Protein AF-A0A6J4SEE8-F1 (afdb_monomer)

Mean predicted aligned error: 10.76 Å

Sequence (128 aa):
MRWLEELRAEGHVREAAIARLHALLLRAAHFEVGRRRAAHPHLRGDEFEDIAQQSADDALLAVLAKLDDFRGDSQFTTWTYKFALLEAAVSLRRRAWQGREIPVDAEAWTRLEKATGGSPAGRSSELS

InterPro domains:
  IPR013325 RNA polymerase sigma factor, region 2 [SSF88946] (38-108)

Solvent-accessible surface area (backbone atoms only — not comparable to full-atom values): 7388 Å² total; per-residue (Å²): 109,72,69,62,54,32,60,70,43,69,68,70,54,17,53,56,36,50,54,54,50,37,58,53,23,32,54,38,3,44,51,46,45,62,74,47,42,86,83,42,81,89,62,54,77,65,58,52,50,54,45,14,52,53,14,11,53,54,22,45,53,53,47,66,76,41,55,87,72,62,82,66,93,56,59,67,69,66,63,52,42,57,39,6,39,48,36,25,54,50,52,55,52,54,51,60,50,65,82,56,69,71,84,77,50,76,64,57,56,53,50,52,51,63,69,67,64,74,68,86,75,78,87,80,77,85,84,135

Foldseek 3Di:
DQLLCQCPDDDPSNVVSLVVQLVLLLVLLLVLLVVCVVVCVVDDPVNSNVLSNVQSVQLSVVCSVCVVVPPPPDPSSVVSSVSSNVSSVVSSVVVVVVVVPDPCDPVNVVVVCVVVPPDPDDDPDDDD

Radius of gyration: 25.22 Å; Cα contacts (8 Å, |Δi|>4): 81; chains: 1; bounding box: 35×76×61 Å

Secondary structure (DSSP, 8-state):
-HHHHHHHS-THHHHHHHHHHHHHHHHHHHHHHHHHGGG-TTS-HHHHHHHHHHHHHHHHHHHHHTGGG--SSS-HHHHHHHHHHHHHHHHHHHHHHHTT-----HHHHHHHHHHH------------

Structure (mmCIF, N/CA/C/O backbone):
data_AF-A0A6J4SEE8-F1
#
_entry.id   AF-A0A6J4SEE8-F1
#
loop_
_atom_site.group_PDB
_atom_site.id
_atom_site.type_symbol
_atom_site.label_atom_id
_atom_site.label_alt_id
_atom_site.label_comp_id
_atom_site.label_asym_id
_atom_site.label_entity_id
_atom_site.label_seq_id
_atom_site.pdbx_PDB_ins_code
_atom_site.Cartn_x
_atom_site.Cartn_y
_atom_site.Cartn_z
_atom_site.occupancy
_atom_site.B_iso_or_equiv
_atom_site.auth_seq_id
_atom_site.auth_comp_id
_atom_site.auth_asym_id
_atom_site.auth_atom_id
_atom_site.pdbx_PDB_model_num
ATOM 1 N N . MET A 1 1 ? -3.563 -1.166 20.095 1.00 77.38 1 MET A N 1
ATOM 2 C CA . MET A 1 1 ? -2.641 -0.627 19.061 1.00 77.38 1 MET A CA 1
ATOM 3 C C . MET A 1 1 ? -3.464 0.251 18.128 1.00 77.38 1 MET A C 1
ATOM 5 O O . MET A 1 1 ? -4.304 -0.279 17.410 1.00 77.38 1 MET A O 1
ATOM 9 N N . ARG A 1 2 ? -3.204 1.566 18.106 1.00 93.50 2 ARG A N 1
ATOM 10 C CA . ARG A 1 2 ? -4.036 2.589 17.439 1.00 93.50 2 ARG A CA 1
ATOM 11 C C . ARG A 1 2 ? -4.403 2.285 15.976 1.00 93.50 2 ARG A C 1
ATOM 13 O O . ARG A 1 2 ? -5.549 2.457 15.598 1.00 93.50 2 ARG A O 1
ATOM 20 N N . TRP A 1 3 ? -3.472 1.777 15.165 1.00 97.19 3 TRP A N 1
ATOM 21 C CA . TRP A 1 3 ? -3.750 1.433 13.761 1.00 97.19 3 TRP A CA 1
ATOM 22 C C . TRP A 1 3 ? -4.823 0.353 13.592 1.00 97.19 3 TRP A C 1
ATOM 24 O O . TRP A 1 3 ? -5.711 0.505 12.764 1.00 97.19 3 TRP A O 1
ATOM 34 N N . LEU A 1 4 ? -4.750 -0.729 14.372 1.00 96.50 4 LEU A N 1
ATOM 35 C CA . LEU A 1 4 ? -5.723 -1.823 14.311 1.00 96.50 4 LEU A CA 1
ATOM 36 C C . LEU A 1 4 ? -7.110 -1.354 14.754 1.00 96.50 4 LEU A C 1
ATOM 38 O O . LEU A 1 4 ? -8.102 -1.708 14.131 1.00 96.50 4 LEU A O 1
ATOM 42 N N . GLU A 1 5 ? -7.164 -0.558 15.823 1.00 96.75 5 GLU A N 1
ATOM 43 C CA . GLU A 1 5 ? -8.405 0.029 16.340 1.00 96.75 5 GLU A CA 1
ATOM 44 C C . GLU A 1 5 ? -9.054 0.940 15.292 1.00 96.75 5 GLU A C 1
ATOM 46 O O . GLU A 1 5 ? -10.227 0.776 14.979 1.00 96.75 5 GLU A O 1
ATOM 51 N N . GLU A 1 6 ? -8.280 1.842 14.684 1.00 98.06 6 GLU A N 1
ATOM 52 C CA . GLU A 1 6 ? -8.779 2.768 13.664 1.00 98.06 6 GLU A CA 1
ATOM 53 C C . GLU A 1 6 ? -9.205 2.047 12.369 1.00 98.06 6 GLU A C 1
ATOM 55 O O . GLU A 1 6 ? -10.215 2.410 11.776 1.00 98.06 6 GLU A O 1
ATOM 60 N N . LEU A 1 7 ? -8.481 1.008 11.932 1.00 97.81 7 LEU A N 1
ATOM 61 C CA . LEU A 1 7 ? -8.814 0.236 10.721 1.00 97.81 7 LEU A CA 1
ATOM 62 C C . LEU A 1 7 ? -10.019 -0.703 10.903 1.00 97.81 7 LEU A C 1
ATOM 64 O O . LEU A 1 7 ? -10.654 -1.075 9.912 1.00 97.81 7 LEU A O 1
ATOM 68 N N . ARG A 1 8 ? -10.329 -1.080 12.150 1.00 96.56 8 ARG A N 1
ATOM 69 C CA . ARG A 1 8 ? -11.516 -1.867 12.526 1.00 96.56 8 ARG A CA 1
ATOM 70 C C . ARG A 1 8 ? -12.709 -1.006 12.948 1.00 96.56 8 ARG A C 1
ATOM 72 O O . ARG A 1 8 ? -13.788 -1.553 13.143 1.00 96.56 8 ARG A O 1
ATOM 79 N N . ALA A 1 9 ? -12.522 0.303 13.108 1.00 97.38 9 ALA A N 1
ATOM 80 C CA . ALA A 1 9 ? -13.608 1.228 13.403 1.00 97.38 9 ALA A CA 1
ATOM 81 C C . ALA A 1 9 ? -14.612 1.306 12.238 1.00 97.38 9 ALA A C 1
ATOM 83 O O . ALA A 1 9 ? -14.423 0.714 11.176 1.00 97.38 9 ALA A O 1
ATOM 84 N N . GLU A 1 10 ? -15.671 2.086 12.412 1.00 95.25 10 GLU A N 1
ATOM 85 C CA . GLU A 1 10 ? -16.664 2.334 11.368 1.00 95.25 10 GLU A CA 1
ATOM 86 C C . GLU A 1 10 ? -16.642 3.797 10.907 1.00 95.25 10 GLU A C 1
ATOM 88 O O . GLU A 1 10 ? -16.128 4.691 11.590 1.00 95.25 10 GLU A O 1
ATOM 93 N N . GLY A 1 11 ? -17.191 4.036 9.713 1.00 96.88 11 GLY A N 1
ATOM 94 C CA . GLY A 1 11 ? -17.337 5.366 9.124 1.00 96.88 11 GLY A CA 1
ATOM 95 C C . GLY A 1 11 ? -16.017 6.127 8.957 1.00 96.88 11 GLY A C 1
ATOM 96 O O . GLY A 1 11 ? -14.981 5.563 8.598 1.00 96.88 11 GLY A O 1
ATOM 97 N N . HIS A 1 12 ? -16.062 7.430 9.241 1.00 98.00 12 HIS A N 1
ATOM 98 C CA . HIS A 1 12 ? -14.979 8.379 8.961 1.00 98.00 12 HIS A CA 1
ATOM 99 C C . HIS A 1 12 ? -13.627 8.017 9.599 1.00 98.00 12 HIS A C 1
ATOM 101 O O . HIS A 1 12 ? -12.578 8.332 9.038 1.00 98.00 12 HIS A O 1
ATOM 107 N N . VAL A 1 13 ? -13.621 7.346 10.758 1.00 98.31 13 VAL A N 1
ATOM 108 C CA . VAL A 1 13 ? -12.373 6.937 11.425 1.00 98.31 13 VAL A CA 1
ATOM 109 C C . VAL A 1 13 ? -11.640 5.901 10.577 1.00 98.31 13 VAL A C 1
ATOM 111 O O . VAL A 1 13 ? -10.437 6.037 10.331 1.00 98.31 13 VAL A O 1
ATOM 114 N N . ARG A 1 14 ? -12.376 4.900 10.082 1.00 98.31 14 ARG A N 1
ATOM 115 C CA . ARG A 1 14 ? -11.824 3.851 9.22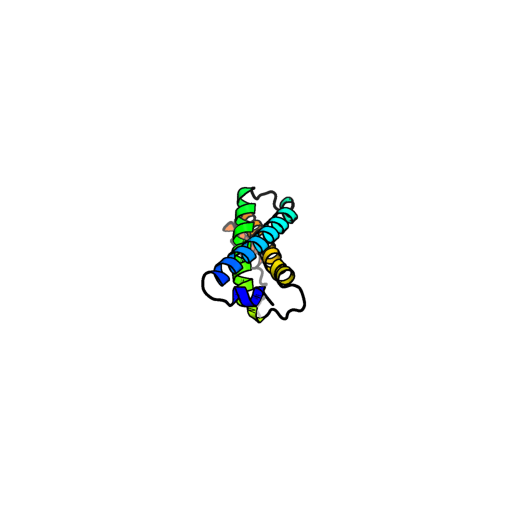6 1.00 98.31 14 ARG A CA 1
ATOM 116 C C . ARG A 1 14 ? -11.399 4.397 7.8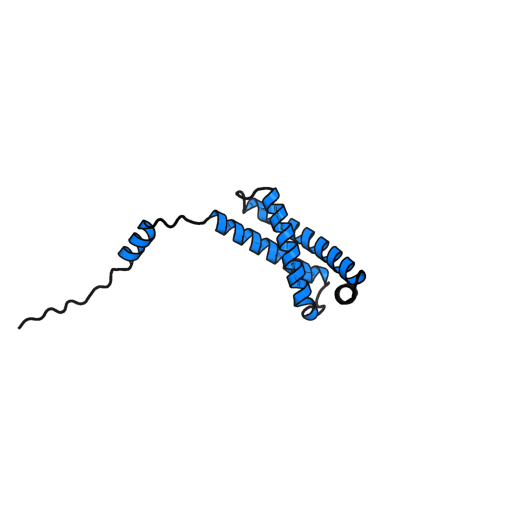75 1.00 98.31 14 ARG A C 1
ATOM 118 O O . ARG A 1 14 ? -10.310 4.070 7.413 1.00 98.31 14 ARG A O 1
ATOM 125 N N . GLU A 1 15 ? -12.200 5.267 7.270 1.00 98.56 15 GLU A N 1
ATOM 126 C CA . GLU A 1 15 ? -11.858 5.918 5.999 1.00 98.56 15 GLU A CA 1
ATOM 127 C C . GLU A 1 15 ? -10.561 6.733 6.111 1.00 98.56 15 GLU A C 1
ATOM 129 O O . GLU A 1 15 ? -9.649 6.575 5.297 1.00 98.56 15 GLU A O 1
ATOM 134 N N . ALA A 1 16 ? -10.412 7.527 7.176 1.00 98.50 16 ALA A N 1
ATOM 135 C CA . ALA A 1 16 ? -9.191 8.288 7.429 1.00 98.50 16 ALA A CA 1
ATOM 136 C C . ALA A 1 16 ? -7.977 7.386 7.718 1.00 98.50 16 ALA A C 1
ATOM 138 O O . ALA A 1 16 ? -6.838 7.741 7.400 1.00 98.50 16 ALA A O 1
ATOM 139 N N . ALA A 1 17 ? -8.182 6.224 8.341 1.00 98.56 17 ALA A N 1
ATOM 140 C CA . ALA A 1 17 ? -7.129 5.233 8.547 1.00 98.56 17 ALA A CA 1
ATOM 141 C C . ALA A 1 17 ? -6.692 4.576 7.238 1.00 98.56 17 ALA A C 1
ATOM 143 O O . ALA A 1 17 ? -5.492 4.486 6.976 1.00 98.56 17 ALA A O 1
ATOM 144 N N . ILE A 1 18 ? -7.649 4.200 6.392 1.00 98.69 18 ILE A N 1
ATOM 145 C CA . ILE A 1 18 ? -7.392 3.647 5.062 1.00 98.69 18 ILE A CA 1
ATOM 146 C C . ILE A 1 18 ? -6.608 4.647 4.209 1.00 98.69 18 ILE A C 1
ATOM 148 O O . ILE A 1 18 ? -5.578 4.275 3.655 1.00 98.69 18 ILE A O 1
ATOM 152 N N . ALA A 1 19 ? -7.011 5.920 4.176 1.00 98.69 19 ALA A N 1
ATOM 153 C CA . ALA A 1 19 ? -6.311 6.950 3.407 1.00 9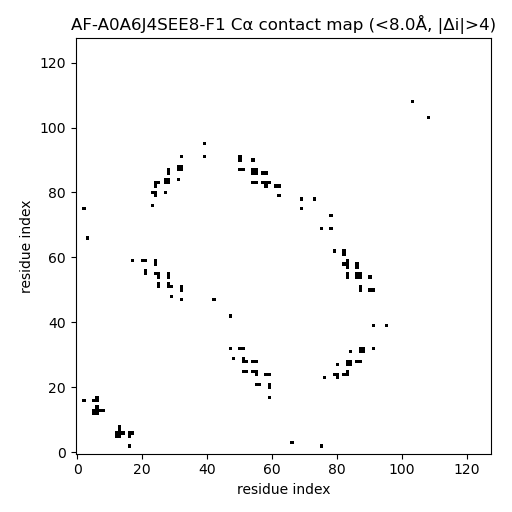8.69 19 ALA A CA 1
ATOM 154 C C . ALA A 1 19 ? -4.856 7.152 3.874 1.00 98.69 19 ALA A C 1
ATOM 156 O O . ALA A 1 19 ? -3.932 7.232 3.062 1.00 98.69 19 ALA A O 1
ATOM 157 N N . ARG A 1 20 ? -4.615 7.181 5.193 1.00 98.62 20 ARG A N 1
ATOM 158 C CA . ARG A 1 20 ? -3.249 7.288 5.738 1.00 98.62 20 ARG A CA 1
ATOM 159 C C . ARG A 1 20 ? -2.406 6.051 5.445 1.00 98.62 20 ARG A C 1
ATOM 161 O O . ARG A 1 20 ? -1.212 6.186 5.177 1.00 98.62 20 ARG A O 1
ATOM 168 N N . LEU A 1 21 ? -3.000 4.860 5.529 1.00 98.69 21 LEU A N 1
ATOM 169 C CA . LEU A 1 21 ? -2.322 3.609 5.196 1.00 98.69 21 LEU A CA 1
ATOM 170 C C . LEU A 1 21 ? -1.964 3.571 3.708 1.00 98.69 21 LEU A C 1
ATOM 172 O O . LEU A 1 21 ? -0.822 3.277 3.367 1.00 98.69 21 LEU A O 1
ATOM 176 N N . HIS A 1 22 ? -2.896 3.944 2.835 1.00 98.81 22 HIS A N 1
ATOM 177 C CA . HIS A 1 22 ? -2.659 4.041 1.398 1.00 98.81 22 HIS A CA 1
ATOM 178 C C . HIS A 1 22 ? -1.489 4.976 1.074 1.00 98.81 22 HIS A C 1
ATOM 180 O O . HIS A 1 22 ? -0.538 4.559 0.421 1.00 98.81 22 HIS A O 1
ATOM 186 N N . ALA A 1 23 ? -1.454 6.179 1.654 1.00 98.75 23 ALA A N 1
ATOM 187 C CA . ALA A 1 23 ? -0.351 7.124 1.452 1.00 98.75 23 ALA A CA 1
ATOM 188 C C . ALA A 1 23 ? 1.019 6.605 1.951 1.00 98.75 23 ALA A C 1
ATOM 190 O O . ALA A 1 23 ? 2.079 7.020 1.472 1.00 98.75 23 ALA A O 1
ATOM 191 N N . LEU A 1 24 ? 1.034 5.717 2.948 1.00 98.69 24 LEU A N 1
ATOM 192 C CA . LEU A 1 24 ? 2.248 5.030 3.397 1.00 98.69 24 LEU A CA 1
ATOM 193 C C . LEU A 1 24 ? 2.695 3.965 2.389 1.00 98.69 24 LEU A C 1
ATOM 195 O O . LEU A 1 24 ? 3.880 3.897 2.059 1.00 98.69 24 LEU A O 1
ATOM 199 N N . LEU A 1 25 ? 1.751 3.171 1.888 1.00 98.81 25 LEU A N 1
ATOM 200 C CA . LEU A 1 25 ? 2.001 2.127 0.898 1.00 98.81 25 LEU A CA 1
ATOM 201 C C . LEU A 1 25 ? 2.442 2.718 -0.445 1.00 98.81 25 LEU A C 1
ATOM 203 O O . LEU A 1 25 ? 3.408 2.224 -1.018 1.00 98.81 25 LEU A O 1
ATOM 207 N N . LEU A 1 26 ? 1.829 3.818 -0.887 1.00 98.81 26 LEU A N 1
ATOM 208 C CA . LEU A 1 26 ? 2.189 4.514 -2.123 1.00 98.81 26 LEU A CA 1
ATOM 209 C C . LEU A 1 26 ? 3.634 5.015 -2.093 1.00 98.81 26 LEU A C 1
ATOM 211 O O . LEU A 1 26 ? 4.402 4.747 -3.012 1.00 98.81 26 LEU A O 1
ATOM 215 N N . ARG A 1 27 ? 4.062 5.631 -0.985 1.00 98.69 27 ARG A N 1
ATOM 216 C CA . ARG A 1 27 ? 5.467 6.040 -0.814 1.00 98.69 27 ARG A CA 1
ATOM 217 C C . ARG A 1 27 ? 6.434 4.857 -0.865 1.00 98.69 27 ARG A C 1
ATOM 219 O O . ARG A 1 27 ? 7.513 4.975 -1.442 1.00 98.69 27 ARG A O 1
ATOM 226 N N . ALA A 1 28 ? 6.065 3.724 -0.268 1.00 98.50 28 ALA A N 1
ATOM 227 C CA . ALA A 1 28 ? 6.879 2.512 -0.322 1.00 98.50 28 ALA A CA 1
ATOM 228 C C . ALA A 1 28 ? 6.925 1.910 -1.740 1.00 98.50 28 ALA A C 1
ATOM 230 O O . ALA A 1 28 ? 7.989 1.472 -2.180 1.00 98.50 28 ALA A O 1
ATOM 231 N N . ALA A 1 29 ? 5.809 1.937 -2.471 1.00 98.62 29 ALA A N 1
ATOM 232 C CA . ALA A 1 29 ? 5.732 1.487 -3.856 1.00 98.62 29 ALA A CA 1
ATOM 233 C C . ALA A 1 29 ? 6.578 2.375 -4.783 1.00 98.62 29 ALA A C 1
ATOM 235 O O . ALA A 1 29 ? 7.405 1.851 -5.527 1.00 98.62 29 ALA A O 1
ATOM 236 N N . HIS A 1 30 ? 6.478 3.706 -4.673 1.00 98.50 30 HIS A N 1
ATOM 237 C CA . HIS A 1 30 ? 7.342 4.646 -5.404 1.00 98.50 30 HIS A CA 1
ATOM 238 C C . HIS A 1 30 ? 8.821 4.406 -5.128 1.00 98.50 30 HIS A C 1
ATOM 240 O O . HIS A 1 30 ? 9.626 4.379 -6.060 1.00 98.50 30 HIS A O 1
ATOM 246 N N . PHE A 1 31 ? 9.184 4.204 -3.859 1.00 98.19 31 PHE A N 1
ATOM 247 C CA . PHE A 1 31 ? 10.557 3.883 -3.486 1.00 98.19 31 PHE A CA 1
ATOM 248 C C . PHE A 1 31 ? 11.044 2.612 -4.193 1.00 98.19 31 PHE A C 1
ATOM 250 O O . PHE A 1 31 ? 12.131 2.605 -4.774 1.00 98.19 31 PHE A O 1
ATOM 257 N N . GLU A 1 32 ? 10.238 1.550 -4.191 1.00 98.00 32 GLU A N 1
ATOM 258 C CA . GLU A 1 32 ? 10.610 0.282 -4.817 1.00 98.00 32 GLU A CA 1
ATOM 259 C C . GLU A 1 32 ? 10.710 0.379 -6.338 1.00 98.00 32 GLU A C 1
ATOM 261 O O . GLU A 1 32 ? 11.653 -0.146 -6.940 1.00 98.00 32 GLU A O 1
ATOM 266 N N . VAL A 1 33 ? 9.765 1.082 -6.957 1.00 97.25 33 VAL A N 1
ATOM 267 C CA . VAL A 1 33 ? 9.771 1.343 -8.393 1.00 97.25 33 VAL A CA 1
ATOM 268 C C . VAL A 1 33 ? 11.007 2.147 -8.786 1.00 97.25 33 VAL A C 1
ATOM 270 O O . VAL A 1 33 ? 11.744 1.745 -9.690 1.00 97.25 33 VAL A O 1
ATOM 273 N N . GLY A 1 34 ? 11.306 3.222 -8.053 1.00 96.19 34 GLY A N 1
ATOM 274 C CA . GLY A 1 34 ? 12.511 4.026 -8.249 1.00 96.19 34 GLY A CA 1
ATOM 275 C C . GLY A 1 34 ? 13.789 3.200 -8.105 1.00 96.19 34 GLY A C 1
ATOM 276 O O . GLY A 1 34 ? 14.666 3.267 -8.968 1.00 96.19 34 GLY A O 1
ATOM 277 N N . ARG A 1 35 ? 13.857 2.343 -7.077 1.00 95.62 35 ARG A N 1
ATOM 278 C CA . ARG A 1 35 ? 14.987 1.431 -6.835 1.00 95.62 35 ARG A CA 1
ATOM 279 C C . ARG A 1 35 ? 15.243 0.479 -8.006 1.00 95.62 35 ARG A C 1
ATOM 281 O O . ARG A 1 35 ? 16.392 0.129 -8.264 1.00 95.62 35 ARG A O 1
ATOM 288 N N . ARG A 1 36 ? 14.194 0.051 -8.714 1.00 93.88 36 ARG A N 1
ATOM 289 C CA . ARG A 1 36 ? 14.280 -0.937 -9.807 1.00 93.88 36 ARG A CA 1
ATOM 290 C C . ARG A 1 36 ? 14.278 -0.337 -11.206 1.00 93.88 36 ARG A C 1
ATOM 292 O O . ARG A 1 36 ? 14.506 -1.068 -12.167 1.00 93.88 36 ARG A O 1
ATOM 299 N N . ARG A 1 37 ? 14.072 0.973 -11.339 1.00 91.75 37 ARG A N 1
ATOM 300 C CA . ARG A 1 37 ? 13.903 1.664 -12.625 1.00 91.75 37 ARG A CA 1
ATOM 301 C C . ARG A 1 37 ? 14.983 1.329 -13.658 1.00 91.75 37 ARG A C 1
ATOM 303 O O . ARG A 1 37 ? 14.660 1.064 -14.811 1.00 91.75 37 ARG A O 1
ATOM 310 N N . ALA A 1 38 ? 16.250 1.266 -13.244 1.00 90.25 38 ALA A N 1
ATOM 311 C CA . ALA A 1 38 ? 17.376 0.968 -14.137 1.00 90.25 38 ALA A CA 1
ATOM 312 C C . ALA A 1 38 ? 17.302 -0.426 -14.796 1.00 90.25 38 ALA A C 1
ATOM 314 O O . ALA A 1 38 ? 17.829 -0.616 -15.888 1.00 90.25 38 ALA A O 1
ATOM 315 N N . ALA A 1 39 ? 1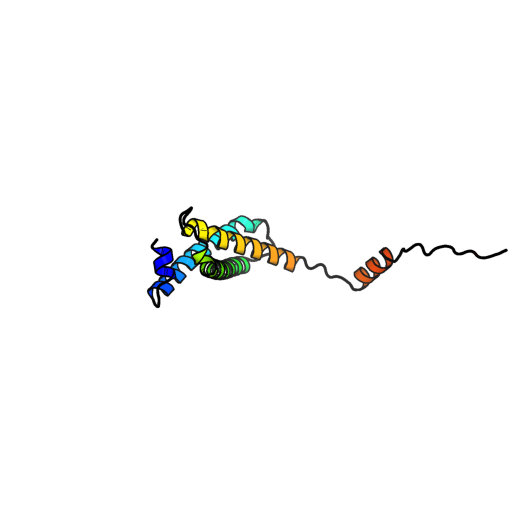6.622 -1.393 -14.170 1.00 89.31 39 ALA A N 1
ATOM 316 C CA . ALA A 1 39 ? 16.425 -2.733 -14.726 1.00 89.31 39 ALA A CA 1
ATOM 317 C C . ALA A 1 39 ? 15.278 -2.802 -15.756 1.00 89.31 39 ALA A C 1
ATOM 319 O O . ALA A 1 39 ? 15.093 -3.835 -16.402 1.00 89.31 39 ALA A O 1
ATOM 320 N N . HIS A 1 40 ? 14.517 -1.715 -15.930 1.00 88.31 40 HIS A N 1
ATOM 321 C CA . HIS A 1 40 ? 13.343 -1.643 -16.801 1.00 88.31 40 HIS A CA 1
ATOM 322 C C . HIS A 1 40 ? 13.410 -0.441 -17.766 1.00 88.31 40 HIS A C 1
ATOM 324 O O . HIS A 1 40 ? 12.524 0.410 -17.751 1.00 88.31 40 HIS A O 1
ATOM 330 N N . PRO A 1 41 ? 14.429 -0.354 -18.644 1.00 85.50 41 PRO A N 1
ATOM 331 C CA . PRO A 1 41 ? 14.629 0.807 -19.522 1.00 85.50 41 PRO A CA 1
ATOM 332 C C . PRO A 1 41 ? 13.548 0.983 -20.602 1.00 85.50 41 PRO A C 1
ATOM 334 O O . PRO A 1 41 ? 13.483 2.030 -21.234 1.00 85.50 41 PRO A O 1
ATOM 337 N N . HIS A 1 42 ? 12.723 -0.040 -20.838 1.00 84.38 42 HIS A N 1
ATOM 338 C CA . HIS A 1 42 ? 11.631 -0.023 -21.815 1.00 84.38 42 HIS A CA 1
ATOM 339 C C . HIS A 1 42 ? 10.349 0.629 -21.279 1.00 84.38 42 HIS A C 1
ATOM 341 O O . HIS A 1 42 ? 9.471 0.936 -22.079 1.00 84.38 42 HIS A O 1
ATOM 347 N N . LEU A 1 43 ? 10.237 0.830 -19.962 1.00 85.56 43 LEU A N 1
ATOM 348 C CA . LEU A 1 43 ? 9.070 1.456 -19.343 1.00 85.56 43 LEU A CA 1
ATOM 349 C C . LEU A 1 43 ? 9.229 2.976 -19.290 1.00 85.56 43 LEU A C 1
ATOM 351 O O . LEU A 1 43 ? 10.314 3.504 -19.015 1.00 85.56 43 LEU A O 1
ATOM 355 N N . ARG A 1 44 ? 8.129 3.682 -19.543 1.00 82.75 44 ARG A N 1
ATOM 356 C CA . ARG A 1 44 ? 8.055 5.146 -19.494 1.00 82.75 44 ARG A CA 1
ATOM 357 C C . ARG A 1 44 ? 7.736 5.659 -18.085 1.00 82.75 44 ARG A C 1
ATOM 359 O O . ARG A 1 44 ? 7.463 4.901 -17.163 1.00 82.75 44 ARG A O 1
ATOM 366 N N . GLY A 1 45 ? 7.876 6.975 -17.898 1.00 80.00 45 GLY A N 1
ATOM 367 C CA . GLY A 1 45 ? 7.723 7.634 -16.595 1.00 80.00 45 GLY A CA 1
ATOM 368 C C . GLY A 1 45 ? 6.322 7.513 -15.994 1.00 80.00 45 GLY A C 1
ATOM 369 O O . GLY A 1 45 ? 6.203 7.274 -14.799 1.00 80.00 45 GLY A O 1
ATOM 370 N N . ASP A 1 46 ? 5.300 7.645 -16.831 1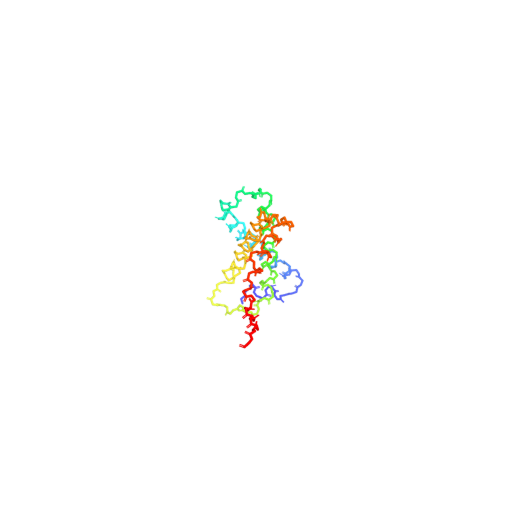.00 89.19 46 ASP A N 1
ATOM 371 C CA . ASP A 1 46 ? 3.885 7.426 -16.520 1.00 89.19 46 ASP A CA 1
ATOM 372 C C . ASP A 1 46 ? 3.601 5.971 -16.126 1.00 89.19 46 ASP A C 1
ATOM 374 O O . ASP A 1 46 ? 2.979 5.729 -15.099 1.00 89.19 46 ASP A O 1
ATOM 378 N N . GLU A 1 47 ? 4.168 4.998 -16.844 1.00 92.00 47 GLU A N 1
ATOM 379 C CA . GLU A 1 47 ? 3.999 3.579 -16.496 1.00 92.00 47 GLU A CA 1
ATOM 380 C C . GLU A 1 47 ? 4.544 3.239 -15.101 1.00 92.00 47 GLU A C 1
ATOM 382 O O . GLU A 1 47 ? 4.003 2.377 -14.411 1.00 92.00 47 GLU A O 1
ATOM 387 N N . PHE A 1 48 ? 5.618 3.900 -14.662 1.00 94.62 48 PHE A N 1
ATOM 388 C CA . PHE A 1 48 ? 6.144 3.714 -13.308 1.00 94.62 48 PHE A CA 1
ATOM 389 C C . PHE A 1 48 ? 5.208 4.267 -12.230 1.00 94.62 48 PHE A C 1
ATOM 391 O O . PHE A 1 48 ? 5.110 3.666 -11.159 1.00 94.62 48 PHE A O 1
ATOM 398 N N . GLU A 1 49 ? 4.537 5.384 -12.509 1.00 96.19 49 GLU A N 1
ATOM 399 C CA . GLU A 1 49 ? 3.549 5.968 -11.602 1.00 96.19 49 GLU A CA 1
ATOM 400 C C . GLU A 1 49 ? 2.320 5.063 -11.489 1.00 96.19 49 GLU A C 1
ATOM 402 O O . GLU A 1 49 ? 1.923 4.704 -10.381 1.00 96.19 49 GLU A O 1
ATOM 407 N N . ASP A 1 50 ? 1.802 4.594 -12.626 1.00 96.25 50 ASP A N 1
ATOM 408 C CA . ASP A 1 50 ? 0.663 3.674 -12.675 1.00 96.25 50 ASP A CA 1
ATOM 409 C C . ASP A 1 50 ? 0.956 2.373 -11.915 1.00 96.25 50 ASP A C 1
ATOM 411 O O . ASP A 1 50 ? 0.122 1.879 -11.153 1.00 96.25 50 ASP A O 1
ATOM 415 N N . ILE A 1 51 ? 2.171 1.829 -12.070 1.00 96.62 51 ILE A N 1
ATOM 416 C CA . ILE A 1 51 ? 2.610 0.642 -11.327 1.00 96.62 51 ILE A CA 1
ATOM 417 C C . ILE A 1 51 ? 2.639 0.919 -9.823 1.00 96.62 51 ILE A C 1
ATOM 419 O O . ILE A 1 51 ? 2.192 0.076 -9.047 1.00 96.62 51 ILE A O 1
ATOM 423 N N . ALA A 1 52 ? 3.165 2.067 -9.396 1.00 98.12 52 ALA A N 1
ATOM 424 C CA . ALA A 1 52 ? 3.227 2.395 -7.977 1.00 98.12 52 ALA A CA 1
ATOM 425 C C . ALA A 1 52 ? 1.826 2.555 -7.370 1.00 98.12 52 ALA A C 1
ATOM 427 O O . ALA A 1 52 ? 1.574 2.018 -6.289 1.00 98.12 52 ALA A O 1
ATOM 428 N N . GLN A 1 53 ? 0.923 3.230 -8.084 1.00 98.50 53 GLN A N 1
ATOM 429 C CA . GLN A 1 53 ? -0.463 3.419 -7.673 1.00 98.50 53 GLN A CA 1
ATOM 430 C C . GLN A 1 53 ? -1.192 2.075 -7.545 1.00 98.50 53 GLN A C 1
ATOM 432 O O . GLN A 1 53 ? -1.677 1.744 -6.462 1.00 98.50 53 GLN A O 1
ATOM 437 N N . GLN A 1 54 ? -1.168 1.251 -8.598 1.00 98.12 54 GLN A N 1
ATOM 438 C CA . GLN A 1 54 ? -1.822 -0.059 -8.587 1.00 98.12 54 GLN A CA 1
ATOM 439 C C . GLN A 1 54 ? -1.256 -0.970 -7.490 1.00 98.12 54 GLN A C 1
ATOM 441 O O . GLN A 1 54 ? -2.003 -1.620 -6.762 1.00 98.12 54 GLN A O 1
ATOM 446 N N . SER A 1 55 ? 0.068 -0.991 -7.313 1.00 98.56 55 SER A N 1
ATOM 447 C CA . SER A 1 55 ? 0.694 -1.794 -6.263 1.00 98.56 55 SER A CA 1
ATOM 448 C C . SER A 1 55 ? 0.362 -1.310 -4.851 1.00 98.56 55 SER A C 1
ATOM 450 O O . SER A 1 55 ? 0.308 -2.130 -3.936 1.00 98.56 55 SER A O 1
ATOM 452 N N . ALA A 1 56 ? 0.136 -0.011 -4.645 1.00 98.81 56 ALA A N 1
ATOM 453 C CA . ALA A 1 56 ? -0.322 0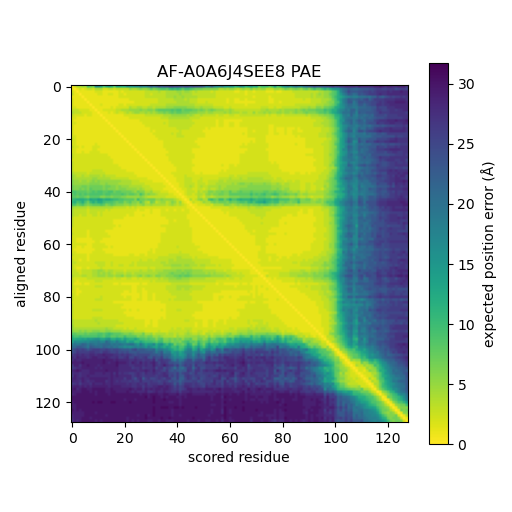.514 -3.362 1.00 98.81 56 ALA A CA 1
ATOM 454 C C . ALA A 1 56 ? -1.772 0.107 -3.065 1.00 98.81 56 ALA A C 1
ATOM 456 O O . ALA A 1 56 ? -2.074 -0.265 -1.928 1.00 98.81 56 ALA A O 1
ATOM 457 N N . ASP A 1 57 ? -2.635 0.127 -4.082 1.00 98.75 57 ASP A N 1
ATOM 458 C CA . ASP A 1 57 ? -4.030 -0.313 -3.990 1.00 98.75 57 ASP A CA 1
ATOM 459 C C . ASP A 1 57 ? -4.116 -1.816 -3.673 1.00 98.75 57 ASP A C 1
ATOM 461 O O . ASP A 1 57 ? -4.778 -2.220 -2.712 1.00 98.75 57 ASP A O 1
ATOM 465 N N . ASP A 1 58 ? -3.359 -2.643 -4.396 1.00 98.75 58 ASP A N 1
ATOM 466 C CA . ASP A 1 58 ? -3.299 -4.092 -4.169 1.00 98.75 58 ASP A CA 1
ATOM 467 C C . ASP A 1 58 ? -2.709 -4.421 -2.789 1.00 98.75 58 ASP A C 1
ATOM 469 O O . ASP A 1 58 ? -3.238 -5.258 -2.047 1.00 98.75 58 ASP A O 1
ATOM 473 N N . ALA A 1 59 ? -1.652 -3.710 -2.384 1.00 98.75 59 ALA A N 1
ATOM 474 C CA . ALA A 1 59 ? -1.062 -3.871 -1.060 1.00 98.75 59 ALA A CA 1
ATOM 475 C C . ALA A 1 59 ? -2.036 -3.471 0.055 1.00 98.75 59 ALA A C 1
ATOM 477 O O . ALA A 1 59 ? -2.068 -4.129 1.096 1.00 98.75 59 ALA A O 1
ATOM 478 N N . LEU A 1 60 ? -2.840 -2.422 -0.147 1.00 98.81 60 LEU A N 1
ATOM 479 C CA . LEU A 1 60 ? -3.863 -2.004 0.806 1.00 98.81 60 LEU A CA 1
ATOM 480 C C . LEU A 1 60 ? -4.903 -3.112 0.991 1.00 98.81 60 LEU A C 1
ATOM 482 O O . LEU A 1 60 ? -5.186 -3.492 2.130 1.00 98.81 60 LEU A O 1
ATOM 486 N N . LEU A 1 61 ? -5.421 -3.673 -0.105 1.00 98.75 61 LEU A N 1
ATOM 487 C CA . LEU A 1 61 ? -6.359 -4.797 -0.054 1.00 98.75 61 LEU A CA 1
ATOM 488 C C . LEU A 1 61 ? -5.743 -6.006 0.662 1.00 98.75 61 LEU A C 1
ATOM 490 O O . LEU A 1 61 ? -6.375 -6.591 1.544 1.00 98.75 61 LEU A O 1
ATOM 494 N N . ALA A 1 62 ? -4.489 -6.341 0.348 1.00 98.56 62 ALA A N 1
ATOM 495 C CA . ALA A 1 62 ? -3.777 -7.449 0.977 1.00 98.56 62 ALA A CA 1
ATOM 496 C C . ALA A 1 62 ? -3.551 -7.238 2.484 1.00 98.56 62 ALA A C 1
ATOM 498 O O . ALA A 1 62 ? -3.662 -8.193 3.255 1.00 98.56 62 ALA A O 1
ATOM 499 N N . VAL A 1 63 ? -3.245 -6.009 2.909 1.00 98.38 63 VAL A N 1
ATOM 500 C CA . VAL A 1 63 ? -3.088 -5.647 4.324 1.00 98.38 63 VAL A CA 1
ATOM 501 C C . VAL A 1 63 ? -4.417 -5.759 5.062 1.00 98.38 63 VAL A C 1
ATOM 503 O O . VAL A 1 63 ? -4.460 -6.373 6.126 1.00 98.38 63 VAL A O 1
ATOM 506 N N . LEU A 1 64 ? -5.499 -5.206 4.505 1.00 98.19 64 LEU A N 1
ATOM 507 C CA . LEU A 1 64 ? -6.826 -5.268 5.122 1.00 98.19 64 LEU A CA 1
ATOM 508 C C . LEU A 1 64 ? -7.322 -6.714 5.247 1.00 98.19 64 LEU A C 1
ATOM 510 O O . LEU A 1 64 ? -7.869 -7.079 6.284 1.00 98.19 64 LEU A O 1
ATOM 514 N N . ALA A 1 65 ? -7.068 -7.551 4.238 1.00 98.25 65 ALA A N 1
ATOM 515 C CA . ALA A 1 65 ? -7.416 -8.972 4.263 1.00 98.25 65 ALA A CA 1
ATOM 516 C C . ALA A 1 65 ? -6.623 -9.781 5.305 1.00 98.25 65 ALA A C 1
ATOM 518 O O . ALA A 1 65 ? -7.092 -10.819 5.759 1.00 98.25 65 ALA A O 1
ATOM 519 N N . LYS A 1 66 ? -5.424 -9.320 5.680 1.00 97.25 66 LYS A N 1
ATOM 520 C CA . LYS A 1 66 ? -4.514 -9.991 6.628 1.00 97.25 66 LYS A CA 1
ATOM 521 C C . LYS A 1 66 ? -4.384 -9.237 7.947 1.00 97.25 66 LYS A C 1
ATOM 523 O O . LYS A 1 66 ? -3.410 -9.423 8.674 1.00 97.25 66 LYS A O 1
ATOM 528 N N . LEU A 1 67 ? -5.333 -8.354 8.253 1.00 96.38 67 LEU A N 1
ATOM 529 C CA . LEU A 1 67 ? -5.246 -7.483 9.422 1.00 96.38 67 LEU A CA 1
ATOM 530 C C . LEU A 1 67 ? -5.177 -8.288 10.731 1.00 96.38 67 LEU A C 1
ATOM 532 O O . LEU A 1 67 ? -4.464 -7.898 11.655 1.00 96.38 67 LEU A O 1
ATOM 536 N N . ASP A 1 68 ? -5.860 -9.432 10.777 1.00 94.88 68 ASP A N 1
ATOM 537 C CA . ASP A 1 68 ? -5.886 -10.336 11.932 1.00 94.88 68 ASP A CA 1
ATOM 538 C C . ASP A 1 68 ? -4.619 -11.199 12.063 1.00 94.88 68 ASP A C 1
ATOM 540 O O . ASP A 1 68 ? -4.304 -11.665 13.157 1.00 94.88 68 ASP A O 1
ATOM 544 N N . ASP A 1 69 ? -3.827 -11.329 10.994 1.00 96.00 69 ASP A N 1
ATOM 545 C CA . ASP A 1 69 ? -2.547 -12.052 11.006 1.00 96.00 69 ASP A CA 1
ATOM 546 C C . ASP A 1 69 ? -1.407 -11.215 11.614 1.00 96.00 69 ASP A C 1
ATOM 548 O O . ASP A 1 69 ? -0.292 -11.708 11.835 1.00 96.00 69 ASP A O 1
ATOM 552 N N . PHE A 1 70 ? -1.631 -9.920 11.858 1.00 96.56 70 PHE A N 1
ATOM 553 C CA . PHE A 1 70 ? -0.623 -9.051 12.451 1.00 96.56 70 PHE A CA 1
ATOM 554 C C . PHE A 1 70 ? -0.472 -9.326 13.955 1.00 96.56 70 PHE A C 1
ATOM 556 O O . PHE A 1 70 ? -1.247 -8.855 14.785 1.00 96.56 70 PHE A O 1
ATOM 563 N N . ARG A 1 71 ? 0.595 -10.049 14.310 1.00 94.19 71 ARG A N 1
ATOM 564 C CA . ARG A 1 71 ? 0.884 -10.477 15.691 1.00 94.19 71 ARG A CA 1
ATOM 565 C C . ARG A 1 71 ? 1.523 -9.418 16.595 1.00 94.19 71 ARG A C 1
ATOM 567 O O . ARG A 1 71 ? 1.628 -9.641 17.793 1.00 94.19 71 ARG A O 1
ATOM 574 N N . GLY A 1 72 ? 1.959 -8.280 16.049 1.00 95.31 72 GLY A N 1
ATOM 575 C CA . GLY A 1 72 ? 2.605 -7.222 16.839 1.00 95.31 72 GLY A CA 1
ATOM 576 C C . GLY A 1 72 ? 4.107 -7.404 17.095 1.00 95.31 72 GLY A C 1
ATOM 577 O O . GLY A 1 72 ? 4.671 -6.643 17.872 1.00 95.31 72 GLY A O 1
ATOM 578 N N . ASP A 1 73 ? 4.767 -8.344 16.408 1.00 94.75 73 ASP A N 1
ATOM 579 C CA . ASP A 1 73 ? 6.218 -8.603 16.527 1.00 94.75 73 ASP A CA 1
ATOM 580 C C . ASP A 1 73 ? 7.096 -7.427 16.012 1.00 94.75 73 ASP A C 1
ATOM 582 O O . ASP A 1 73 ? 8.313 -7.411 16.187 1.00 94.75 73 ASP A O 1
ATOM 586 N N . SER A 1 74 ? 6.493 -6.436 15.346 1.00 96.06 74 SER A N 1
ATOM 587 C CA . SER A 1 74 ? 7.123 -5.197 14.872 1.00 96.06 74 SER A CA 1
ATOM 588 C C . SER A 1 74 ? 6.103 -4.051 14.834 1.00 96.06 74 SER A C 1
ATOM 590 O O . SER A 1 74 ? 4.916 -4.257 15.088 1.00 96.06 74 SER A O 1
ATOM 592 N N . GLN A 1 75 ? 6.532 -2.823 14.515 1.00 96.56 75 GLN A N 1
ATOM 593 C CA . GLN A 1 75 ? 5.584 -1.732 14.259 1.00 96.56 75 GLN A CA 1
ATOM 594 C C . GLN A 1 75 ? 4.678 -2.078 13.065 1.00 96.56 75 GLN A C 1
ATOM 596 O O . GLN A 1 75 ? 5.151 -2.587 12.048 1.00 96.56 75 GLN A O 1
ATOM 601 N N . PHE A 1 76 ? 3.385 -1.746 13.159 1.00 97.50 76 PHE A N 1
ATOM 602 C CA . PHE A 1 76 ? 2.398 -2.033 12.109 1.00 97.50 76 PHE A CA 1
ATOM 603 C C . PHE A 1 76 ? 2.854 -1.538 10.731 1.00 97.50 76 PHE A C 1
ATOM 605 O O . PHE A 1 76 ? 2.852 -2.294 9.765 1.00 97.50 76 PHE A O 1
ATOM 612 N N . THR A 1 77 ? 3.336 -0.297 10.649 1.00 96.06 77 THR A N 1
ATOM 613 C CA . THR A 1 77 ? 3.792 0.308 9.391 1.00 96.06 77 THR A CA 1
ATOM 614 C C . THR A 1 77 ? 4.962 -0.460 8.770 1.00 96.06 77 THR A C 1
ATOM 616 O O . THR A 1 77 ? 4.945 -0.730 7.569 1.00 96.06 77 THR A O 1
ATOM 619 N N . THR A 1 78 ? 5.923 -0.916 9.580 1.00 96.94 78 THR A N 1
ATOM 620 C CA . THR A 1 78 ? 7.028 -1.776 9.128 1.00 96.94 78 THR A CA 1
ATOM 621 C C . THR A 1 78 ? 6.515 -3.083 8.528 1.00 96.94 78 THR A C 1
ATOM 623 O O . THR A 1 78 ? 6.965 -3.486 7.456 1.00 96.94 78 THR A O 1
ATOM 626 N N . TRP A 1 79 ? 5.549 -3.732 9.181 1.00 97.69 79 TRP A N 1
ATOM 627 C CA . TRP A 1 79 ? 4.930 -4.943 8.646 1.00 97.69 79 TRP A CA 1
ATOM 628 C C . TRP A 1 79 ? 4.164 -4.672 7.345 1.00 97.69 79 TRP A C 1
ATOM 630 O O . TRP A 1 79 ? 4.260 -5.483 6.427 1.00 97.69 79 TRP A O 1
ATOM 640 N N . THR A 1 80 ? 3.467 -3.536 7.220 1.00 98.06 80 THR A N 1
ATOM 641 C CA . THR A 1 80 ? 2.720 -3.193 5.995 1.00 98.06 80 THR A CA 1
ATOM 642 C C . THR A 1 80 ? 3.620 -2.884 4.797 1.00 98.06 80 THR A C 1
ATOM 644 O O . THR A 1 80 ? 3.280 -3.247 3.673 1.00 98.06 80 THR A O 1
ATOM 647 N N . TYR A 1 81 ? 4.803 -2.292 5.011 1.00 97.94 81 TYR A N 1
ATOM 648 C CA . TYR A 1 81 ? 5.718 -1.942 3.917 1.00 97.94 81 TYR A CA 1
ATOM 649 C C . TYR A 1 81 ? 6.116 -3.149 3.068 1.00 97.94 81 TYR A C 1
ATOM 651 O O . TYR A 1 81 ? 6.238 -3.017 1.854 1.00 97.94 81 TYR A O 1
ATOM 659 N N . LYS A 1 82 ? 6.242 -4.344 3.661 1.00 97.31 82 LYS A N 1
ATOM 660 C CA . LYS A 1 82 ? 6.582 -5.557 2.900 1.00 97.31 82 LYS A CA 1
ATOM 661 C C . LYS A 1 82 ? 5.567 -5.869 1.792 1.00 97.31 82 LYS A C 1
ATOM 663 O O . LYS A 1 82 ? 5.964 -6.434 0.781 1.00 97.31 82 LYS A O 1
ATOM 668 N N . PHE A 1 83 ? 4.292 -5.505 1.971 1.00 98.56 83 PHE A N 1
ATOM 669 C CA . PHE A 1 83 ? 3.250 -5.724 0.967 1.00 98.56 83 PHE A CA 1
ATOM 670 C C . PHE A 1 83 ? 3.453 -4.796 -0.225 1.00 98.56 83 PHE A C 1
ATOM 672 O O . PHE A 1 83 ? 3.584 -5.288 -1.336 1.00 98.56 83 PHE A O 1
ATOM 679 N N . ALA A 1 84 ? 3.602 -3.487 0.001 1.00 98.44 84 ALA A N 1
ATOM 680 C CA . ALA A 1 84 ? 3.859 -2.531 -1.080 1.00 98.44 84 ALA A CA 1
ATOM 681 C C . ALA A 1 84 ? 5.150 -2.851 -1.851 1.00 98.44 84 ALA A C 1
ATOM 683 O O . ALA A 1 84 ? 5.163 -2.819 -3.079 1.00 98.44 84 ALA A O 1
ATOM 684 N N . LEU A 1 85 ? 6.224 -3.218 -1.140 1.00 98.19 85 LEU A N 1
ATOM 685 C CA . LEU A 1 85 ? 7.483 -3.623 -1.772 1.00 98.19 85 LEU A CA 1
ATOM 686 C C . LEU A 1 85 ? 7.314 -4.894 -2.622 1.00 98.19 85 LEU A C 1
ATOM 688 O O . LEU A 1 85 ? 7.871 -4.982 -3.717 1.00 98.19 85 LEU A O 1
ATOM 692 N N . LEU A 1 86 ? 6.564 -5.885 -2.125 1.00 98.12 86 LEU A N 1
ATOM 693 C CA . LEU A 1 86 ? 6.304 -7.126 -2.852 1.00 98.12 86 LEU A CA 1
ATOM 694 C C . LEU A 1 86 ? 5.426 -6.883 -4.083 1.00 98.12 86 LEU A C 1
ATOM 696 O O . LEU A 1 86 ? 5.799 -7.328 -5.167 1.00 98.12 86 LEU A O 1
ATOM 700 N N . GLU A 1 87 ? 4.312 -6.165 -3.936 1.00 98.50 87 GLU A N 1
ATOM 701 C CA . GLU A 1 87 ? 3.392 -5.888 -5.043 1.00 98.50 87 GLU A CA 1
ATOM 702 C C . GLU A 1 87 ? 4.086 -5.084 -6.146 1.00 98.50 87 GLU A C 1
ATOM 704 O O . GLU A 1 87 ? 4.035 -5.476 -7.310 1.00 98.50 87 GLU A O 1
ATOM 709 N N . ALA A 1 88 ? 4.845 -4.036 -5.801 1.00 98.00 88 ALA A N 1
ATOM 710 C CA . ALA A 1 88 ? 5.602 -3.256 -6.786 1.00 98.00 88 ALA A CA 1
ATOM 711 C C . ALA A 1 88 ? 6.635 -4.116 -7.534 1.00 98.00 88 ALA A C 1
ATOM 713 O O . ALA A 1 88 ? 6.762 -4.047 -8.761 1.00 98.00 88 ALA A O 1
ATOM 714 N N . ALA A 1 89 ? 7.353 -4.981 -6.812 1.00 95.94 89 ALA A N 1
ATOM 715 C CA . ALA A 1 89 ? 8.317 -5.900 -7.406 1.00 95.94 89 ALA A CA 1
ATOM 716 C C . ALA A 1 89 ? 7.661 -6.914 -8.362 1.00 95.94 89 ALA A C 1
ATOM 718 O O . ALA A 1 89 ? 8.216 -7.208 -9.427 1.00 95.94 89 ALA A O 1
ATOM 719 N N . VAL A 1 90 ? 6.499 -7.458 -7.987 1.00 95.88 90 VAL A N 1
ATOM 720 C CA . VAL A 1 90 ? 5.735 -8.416 -8.800 1.00 95.88 90 VAL A CA 1
ATOM 721 C C . VAL A 1 90 ? 5.157 -7.736 -10.042 1.00 95.88 90 VAL A C 1
ATOM 723 O O . VAL A 1 90 ? 5.288 -8.287 -11.140 1.00 95.88 90 VAL A O 1
ATOM 726 N N . SER A 1 91 ? 4.593 -6.535 -9.900 1.00 94.94 91 SER A N 1
ATOM 727 C CA . SER A 1 91 ? 4.048 -5.741 -11.007 1.00 94.94 91 SER A CA 1
ATOM 728 C C . SER A 1 91 ? 5.112 -5.393 -12.048 1.00 94.94 91 SER A C 1
ATOM 730 O O . SER A 1 91 ? 4.927 -5.668 -13.236 1.00 94.94 91 SER A O 1
ATOM 732 N N . LEU A 1 92 ? 6.279 -4.904 -11.614 1.00 94.12 92 LEU A N 1
ATOM 733 C CA . LEU A 1 92 ? 7.411 -4.629 -12.510 1.00 94.12 92 LEU A CA 1
ATOM 734 C C . LEU A 1 92 ? 7.884 -5.879 -13.252 1.00 94.12 92 LEU A C 1
ATOM 736 O O . LEU A 1 92 ? 8.127 -5.844 -14.462 1.00 94.12 92 LEU A O 1
ATOM 740 N N . ARG A 1 93 ? 7.990 -7.011 -12.541 1.00 90.06 93 ARG A N 1
ATOM 741 C CA . ARG A 1 93 ? 8.363 -8.284 -13.163 1.00 90.06 93 ARG A CA 1
ATOM 742 C C . ARG A 1 93 ? 7.338 -8.682 -14.221 1.00 90.06 93 ARG A C 1
ATOM 744 O O . ARG A 1 93 ? 7.743 -9.033 -15.323 1.00 90.06 93 ARG A O 1
ATOM 751 N N . ARG A 1 94 ? 6.038 -8.606 -13.924 1.00 90.00 94 ARG A N 1
ATOM 752 C CA . ARG A 1 94 ? 4.968 -8.945 -14.876 1.00 90.00 94 ARG A CA 1
ATOM 753 C C . ARG A 1 94 ? 5.072 -8.112 -16.157 1.00 90.00 94 ARG A C 1
ATOM 755 O O . ARG A 1 94 ? 4.994 -8.671 -17.249 1.00 90.00 94 ARG A O 1
ATOM 762 N N . ARG A 1 95 ? 5.340 -6.809 -16.031 1.00 85.50 95 ARG A N 1
ATOM 763 C CA . ARG A 1 95 ? 5.486 -5.892 -17.174 1.00 85.50 95 ARG A CA 1
ATOM 764 C C . ARG A 1 95 ? 6.697 -6.219 -18.052 1.00 85.50 95 ARG A C 1
ATOM 766 O O . ARG A 1 95 ? 6.593 -6.206 -19.275 1.00 85.50 95 ARG A O 1
ATOM 773 N N . ALA A 1 96 ? 7.815 -6.611 -17.440 1.00 79.81 96 ALA A N 1
ATOM 774 C CA . ALA A 1 96 ? 9.004 -7.037 -18.180 1.00 79.81 96 ALA A CA 1
ATOM 775 C C . ALA A 1 96 ? 8.795 -8.318 -19.007 1.00 79.81 96 ALA A C 1
ATOM 777 O O . ALA A 1 96 ? 9.496 -8.514 -19.997 1.00 79.81 96 ALA A O 1
ATOM 778 N N . TRP A 1 97 ? 7.862 -9.191 -18.610 1.00 75.25 97 TRP A N 1
ATOM 779 C CA . TRP A 1 97 ? 7.500 -10.378 -19.392 1.00 75.25 97 TRP A CA 1
ATOM 780 C C . TRP A 1 97 ? 6.515 -10.055 -20.522 1.00 75.25 97 TRP A C 1
ATOM 782 O O . TRP A 1 97 ? 6.668 -10.609 -21.604 1.00 75.25 97 TRP A O 1
ATOM 792 N N . GLN A 1 98 ? 5.584 -9.115 -20.321 1.00 74.69 98 GLN A N 1
ATOM 793 C CA . GLN A 1 98 ? 4.674 -8.643 -21.380 1.00 74.69 98 GLN A CA 1
ATOM 794 C C . GLN A 1 98 ? 5.440 -8.008 -22.554 1.00 74.69 98 GLN A C 1
ATOM 796 O O . GLN A 1 98 ? 5.159 -8.300 -23.709 1.00 74.69 98 GLN A O 1
ATOM 801 N N . GLY A 1 99 ? 6.480 -7.213 -22.280 1.00 62.88 99 GLY A N 1
ATOM 802 C CA . GLY A 1 99 ? 7.350 -6.650 -23.325 1.00 62.88 99 GLY A CA 1
ATOM 803 C C . GLY A 1 99 ? 8.312 -7.653 -23.985 1.00 62.88 99 GLY A C 1
ATOM 804 O O . GLY A 1 99 ? 9.080 -7.269 -24.865 1.00 62.88 99 GLY A O 1
ATOM 805 N N . ARG A 1 100 ? 8.316 -8.919 -23.543 1.00 60.62 100 ARG A N 1
ATOM 806 C CA . ARG A 1 100 ? 9.163 -10.008 -24.058 1.00 60.62 100 ARG A CA 1
ATOM 807 C C . ARG A 1 100 ? 8.353 -11.151 -24.670 1.00 60.62 100 ARG A C 1
ATOM 809 O O . ARG A 1 100 ? 8.915 -12.230 -24.848 1.00 60.62 100 ARG A O 1
ATOM 816 N N . GLU A 1 101 ? 7.070 -10.951 -24.977 1.00 57.31 101 GLU A N 1
ATOM 817 C CA . GLU A 1 101 ? 6.314 -11.935 -25.753 1.00 57.31 101 GLU A CA 1
ATOM 818 C C . GLU A 1 101 ? 7.068 -12.221 -27.058 1.00 57.31 101 GLU A C 1
ATOM 820 O O . GLU A 1 101 ? 7.195 -11.371 -27.937 1.00 57.31 101 GLU A O 1
ATOM 825 N N . ILE A 1 102 ? 7.653 -13.418 -27.138 1.00 59.12 102 ILE A N 1
ATOM 826 C CA . ILE A 1 102 ? 8.301 -13.919 -28.344 1.00 59.12 102 ILE A CA 1
ATOM 827 C C . ILE A 1 102 ? 7.150 -14.274 -29.282 1.00 59.12 102 ILE A C 1
ATOM 829 O O . ILE A 1 102 ? 6.343 -15.127 -28.901 1.00 59.12 102 ILE A O 1
ATOM 833 N N . PRO A 1 103 ? 7.039 -13.663 -30.476 1.00 56.03 103 PRO A N 1
ATOM 834 C CA . PRO A 1 103 ? 6.055 -14.096 -31.452 1.00 56.03 103 PRO A CA 1
ATOM 835 C C . PRO A 1 103 ? 6.334 -15.562 -31.752 1.00 56.03 103 PRO A C 1
ATOM 837 O O . PRO A 1 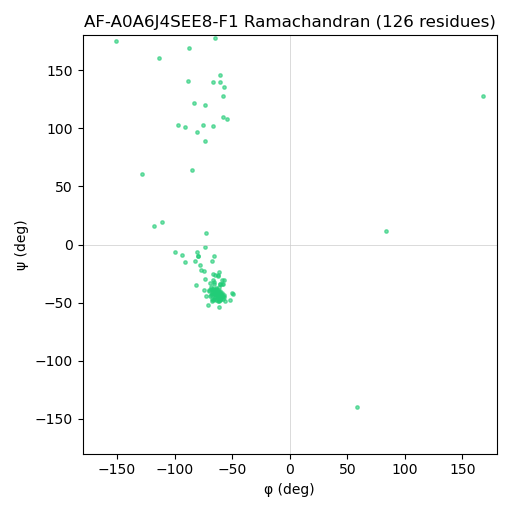103 ? 7.370 -15.896 -32.332 1.00 56.03 103 PRO A O 1
ATOM 840 N N . VAL A 1 104 ? 5.454 -16.453 -31.302 1.00 59.03 104 VAL A N 1
ATOM 841 C CA . VAL A 1 104 ? 5.572 -17.851 -31.685 1.00 59.03 104 VAL A CA 1
ATOM 842 C C . VAL A 1 104 ? 4.973 -17.950 -33.073 1.00 59.03 104 VAL A C 1
ATOM 844 O O . VAL A 1 104 ? 3.755 -17.972 -33.241 1.00 59.03 104 VAL A O 1
ATOM 847 N N . ASP A 1 105 ? 5.844 -17.900 -34.078 1.00 69.25 105 ASP A N 1
ATOM 848 C CA . ASP A 1 105 ? 5.438 -18.133 -35.453 1.00 69.25 105 ASP A CA 1
ATOM 849 C C . ASP A 1 105 ? 4.860 -19.567 -35.564 1.00 69.25 105 ASP A C 1
ATOM 851 O O . ASP A 1 105 ? 5.267 -20.486 -34.843 1.00 69.25 105 ASP A O 1
ATOM 855 N N . ALA A 1 106 ? 3.861 -19.774 -36.425 1.00 62.06 106 ALA A N 1
ATOM 856 C CA . ALA A 1 106 ? 3.231 -21.091 -36.586 1.00 62.06 106 ALA A CA 1
ATOM 857 C C . ALA A 1 106 ? 4.231 -22.166 -37.074 1.00 62.06 106 ALA A C 1
ATOM 859 O O . ALA A 1 106 ? 4.070 -23.362 -36.811 1.00 62.06 106 ALA A O 1
ATOM 860 N N . GLU A 1 107 ? 5.312 -21.755 -37.738 1.00 62.25 107 GLU A N 1
ATOM 861 C CA . GLU A 1 107 ? 6.390 -22.638 -38.178 1.00 62.25 107 GLU A CA 1
ATOM 862 C C . GLU A 1 107 ? 7.335 -23.045 -37.030 1.00 62.25 107 GLU A C 1
ATOM 864 O O . GLU A 1 107 ? 8.002 -24.075 -37.131 1.00 62.25 107 GLU A O 1
ATOM 869 N N . ALA A 1 108 ? 7.398 -22.289 -35.930 1.00 67.94 108 ALA A N 1
ATOM 870 C CA . ALA A 1 108 ? 8.224 -22.538 -34.755 1.00 67.94 108 ALA A CA 1
ATOM 871 C C . ALA A 1 108 ? 7.631 -23.686 -33.939 1.00 67.94 108 ALA A C 1
ATOM 873 O O . ALA A 1 108 ? 8.367 -24.580 -33.515 1.00 67.94 108 ALA A O 1
ATOM 874 N N . TRP A 1 109 ? 6.3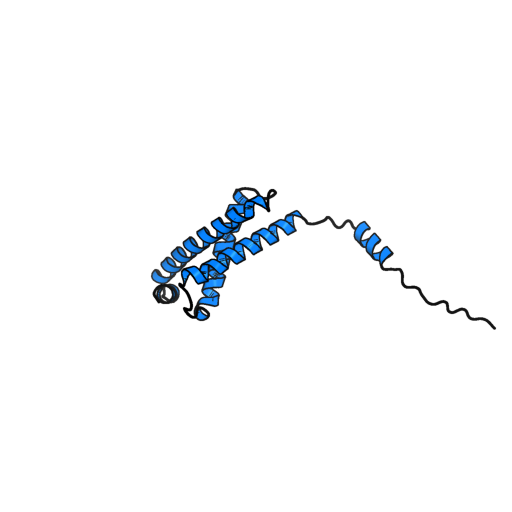00 -23.727 -33.831 1.00 61.09 109 TRP A N 1
ATOM 875 C CA . TRP A 1 109 ? 5.571 -24.897 -33.337 1.00 61.09 109 TRP A CA 1
ATOM 876 C C . TRP A 1 109 ? 5.784 -26.112 -34.249 1.00 61.09 109 TRP A C 1
ATOM 878 O O . TRP A 1 109 ? 6.175 -27.174 -33.769 1.00 61.09 109 TRP A O 1
ATOM 888 N N . THR A 1 110 ? 5.686 -25.927 -35.571 1.00 67.56 110 THR A N 1
ATOM 889 C CA . THR A 1 110 ? 5.916 -27.001 -36.559 1.00 67.56 110 THR A CA 1
ATOM 890 C C . THR A 1 110 ? 7.349 -27.569 -36.492 1.00 67.56 110 THR A C 1
ATOM 892 O O . THR A 1 110 ? 7.571 -28.770 -36.662 1.00 67.56 110 THR A O 1
ATOM 895 N N . ARG A 1 111 ? 8.360 -26.725 -36.234 1.00 68.56 111 ARG A N 1
ATOM 896 C CA . ARG A 1 111 ? 9.767 -27.137 -36.056 1.00 68.56 111 ARG A CA 1
ATOM 897 C C . ARG A 1 111 ? 9.989 -27.903 -34.748 1.00 68.56 111 ARG A C 1
ATOM 899 O O . ARG A 1 111 ? 10.728 -28.887 -34.755 1.00 68.56 111 ARG A O 1
ATOM 906 N N . LEU A 1 112 ? 9.339 -27.495 -33.657 1.00 62.62 112 LEU A N 1
ATOM 907 C CA . LEU A 1 112 ? 9.385 -28.197 -32.367 1.00 62.62 112 LEU A CA 1
ATOM 908 C C . LEU A 1 112 ? 8.700 -29.573 -32.427 1.00 62.62 112 LEU A C 1
ATOM 910 O O . LEU A 1 112 ? 9.223 -30.544 -31.878 1.00 62.62 112 LEU A O 1
ATOM 914 N N . GLU A 1 113 ? 7.587 -29.693 -33.151 1.00 64.62 113 GLU A N 1
ATOM 915 C CA . GLU A 1 113 ? 6.900 -30.972 -33.391 1.00 64.62 113 GLU A CA 1
ATOM 916 C C . GLU A 1 113 ? 7.759 -31.938 -34.219 1.00 64.62 113 GLU A C 1
ATOM 918 O O . GLU A 1 113 ? 7.898 -33.112 -33.876 1.00 64.62 113 GLU A O 1
ATOM 923 N N . LYS A 1 114 ? 8.432 -31.442 -35.266 1.00 64.00 114 LYS A N 1
ATOM 924 C CA . LYS A 1 114 ? 9.368 -32.258 -36.062 1.00 64.00 114 LYS A CA 1
ATOM 925 C C . LYS A 1 114 ? 10.601 -32.696 -35.271 1.00 64.00 114 LYS A C 1
ATOM 927 O O . LYS A 1 114 ? 11.097 -33.796 -35.495 1.00 64.00 114 LYS A O 1
ATOM 932 N N . ALA A 1 115 ? 11.090 -31.863 -34.351 1.00 62.41 115 ALA A N 1
ATOM 933 C CA . ALA A 1 115 ? 12.237 -32.190 -33.503 1.00 62.41 115 ALA A CA 1
ATOM 934 C C . ALA A 1 115 ? 11.896 -33.214 -32.406 1.00 62.41 115 ALA A C 1
ATOM 936 O O . ALA A 1 115 ? 12.757 -33.995 -32.006 1.00 62.41 115 ALA A O 1
ATOM 937 N N . THR A 1 116 ? 10.646 -33.236 -31.934 1.00 65.31 116 THR A N 1
ATOM 938 C CA . THR A 1 116 ? 10.170 -34.194 -30.919 1.00 65.31 116 THR A CA 1
ATOM 939 C C . THR A 1 116 ? 9.581 -35.477 -31.522 1.00 65.31 116 THR A C 1
ATOM 941 O O . THR A 1 116 ? 9.495 -36.487 -30.828 1.00 65.31 116 THR A O 1
ATOM 944 N N . GLY A 1 117 ? 9.271 -35.494 -32.826 1.00 56.34 117 GLY A N 1
ATOM 945 C CA . GLY A 1 117 ? 8.757 -36.650 -33.577 1.00 56.34 117 GLY A CA 1
ATOM 946 C C . GLY A 1 117 ? 9.755 -37.782 -33.872 1.00 56.34 117 GLY A C 1
ATOM 947 O O . GLY A 1 117 ? 9.443 -38.691 -34.640 1.00 56.34 117 GLY A O 1
ATOM 948 N N . GLY A 1 118 ? 10.948 -37.767 -33.279 1.00 54.69 118 GLY A N 1
ATOM 949 C CA . GLY A 1 118 ? 11.937 -38.837 -33.408 1.00 54.69 118 GLY A CA 1
ATOM 950 C C . GLY A 1 118 ? 11.720 -39.977 -32.412 1.00 54.69 118 GLY A C 1
ATOM 951 O O . GLY A 1 118 ? 12.581 -40.208 -31.568 1.00 54.69 118 GLY A O 1
ATOM 952 N N . SER A 1 119 ? 10.601 -40.701 -32.496 1.00 46.19 119 SER A N 1
ATOM 953 C CA . SER A 1 119 ? 10.492 -42.010 -31.835 1.00 46.19 119 SER A CA 1
ATOM 954 C C . SER A 1 119 ? 11.114 -43.074 -32.749 1.00 46.19 119 SER A C 1
ATOM 956 O O . SER A 1 119 ? 10.668 -43.202 -33.895 1.00 46.19 119 SER A O 1
ATOM 958 N N . PRO A 1 120 ? 12.134 -43.843 -32.318 1.00 45.66 120 PRO A N 1
ATOM 959 C CA . PRO A 1 120 ? 12.649 -44.945 -33.113 1.00 45.66 120 PRO A CA 1
ATOM 960 C C . PRO A 1 120 ? 11.631 -46.089 -33.043 1.00 45.66 120 PRO A C 1
ATOM 962 O O . PRO A 1 120 ? 11.678 -46.936 -32.153 1.00 45.66 120 PRO A O 1
ATOM 965 N N . ALA A 1 121 ? 10.675 -46.090 -33.974 1.00 44.75 121 ALA A N 1
ATOM 966 C CA . AL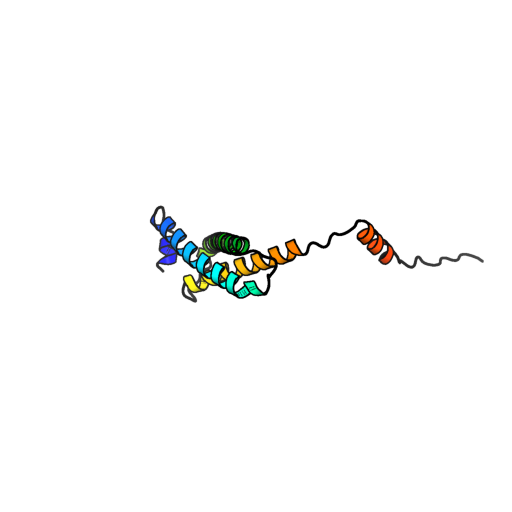A A 1 121 ? 9.771 -47.211 -34.173 1.00 44.75 121 ALA A CA 1
ATOM 967 C C . ALA A 1 121 ? 10.593 -48.471 -34.484 1.00 44.75 121 ALA A C 1
ATOM 969 O O . ALA A 1 121 ? 11.482 -48.471 -35.341 1.00 44.75 121 ALA A O 1
ATOM 970 N N . GLY A 1 122 ? 10.311 -49.525 -33.719 1.00 43.66 122 GLY A N 1
ATOM 971 C CA . GLY A 1 122 ? 11.029 -50.786 -33.741 1.00 43.66 122 GLY A CA 1
ATOM 972 C C . GLY A 1 122 ? 11.055 -51.426 -35.125 1.00 43.66 122 GLY A C 1
ATOM 973 O O . GLY A 1 122 ? 10.043 -51.527 -35.816 1.00 43.66 122 GLY A O 1
ATOM 974 N N . ARG A 1 123 ? 12.237 -51.918 -35.498 1.00 39.62 123 ARG A N 1
ATOM 975 C CA . ARG A 1 123 ? 12.384 -52.902 -36.568 1.00 39.62 123 ARG A CA 1
ATOM 976 C C . ARG A 1 123 ? 11.741 -54.207 -36.104 1.00 39.62 123 ARG A C 1
ATOM 978 O O . ARG A 1 123 ? 12.349 -54.945 -35.337 1.00 39.62 123 ARG A O 1
ATOM 985 N N . SER A 1 124 ? 10.533 -54.478 -36.583 1.00 38.69 124 SER A N 1
ATOM 986 C CA . SER A 1 124 ? 10.055 -55.849 -36.748 1.00 38.69 124 SER A CA 1
ATOM 987 C C . SER A 1 124 ? 10.434 -56.268 -38.162 1.00 38.69 124 SER A C 1
ATOM 989 O O . SER A 1 124 ? 9.820 -55.828 -39.129 1.00 38.69 124 SER A O 1
ATOM 991 N N . SER A 1 125 ? 11.505 -57.044 -38.286 1.00 37.75 125 SER A N 1
ATOM 992 C CA . SER A 1 125 ? 11.774 -57.838 -39.479 1.00 37.75 125 SER A CA 1
ATOM 993 C C . SER A 1 125 ? 11.276 -59.250 -39.199 1.00 37.75 125 SER A C 1
ATOM 995 O O . SER A 1 125 ? 11.923 -60.000 -38.471 1.00 37.75 125 SER A O 1
ATOM 997 N N . GLU A 1 126 ? 10.118 -59.588 -39.757 1.00 40.81 126 GLU A N 1
ATOM 998 C CA . GLU A 1 126 ? 9.815 -60.969 -40.122 1.00 40.81 126 GLU A CA 1
ATOM 999 C C . GLU A 1 126 ? 10.759 -61.374 -41.264 1.00 40.81 126 GLU A C 1
ATOM 1001 O O . GLU A 1 126 ? 11.032 -60.553 -42.144 1.00 40.81 126 GLU A O 1
ATOM 1006 N N . LEU A 1 127 ? 11.277 -62.607 -41.237 1.00 39.78 127 LEU A N 1
ATOM 1007 C CA . LEU A 1 127 ? 11.153 -63.609 -42.309 1.00 39.78 127 LEU A CA 1
ATOM 1008 C C . LEU A 1 127 ? 12.112 -64.797 -42.074 1.00 39.78 127 LEU A C 1
ATOM 1010 O O . LEU A 1 127 ? 13.325 -64.610 -42.013 1.00 39.78 127 LEU A O 1
ATOM 1014 N N . SER A 1 128 ? 11.504 -65.994 -42.110 1.00 47.97 128 SER A N 1
ATOM 1015 C CA . SER A 1 128 ? 12.053 -67.369 -42.205 1.00 47.97 128 SER A CA 1
ATOM 1016 C C . SER A 1 128 ? 12.627 -68.027 -40.952 1.00 47.97 128 SER A C 1
ATOM 1018 O O . SER A 1 128 ? 13.683 -67.593 -40.452 1.00 47.97 128 SER A O 1
#

Organism: NCBI:txid768556

pLDDT: mean 85.87, std 18.08, range [37.75, 98.81]